Protein AF-0000000078280250 (afdb_homodimer)

Foldseek 3Di:
DLQQLLLCLLVVLCVVVVDDLCRLCVQLVHDSVVSVCSNRRVDPDDDVVLVSSCVSSVHDSVVSVVSSVPDD/DQQQLLLCLLVVLCVVVVHDLVRLCVLLVHDSVVSVCSNRSNDDDDPVVLVSSCVSSVHDSVVSVVSSVVDD

Radius of gyration: 14.87 Å; Cα contacts (8 Å, |Δi|>4): 209; chains: 2; bounding box: 44×23×32 Å

pLDDT: mean 95.57, std 4.49, range [67.44, 98.5]

Secondary structure (DSSP, 8-state):
-HHHHHHHHHHHHHHHTT--HHHHHHHTT--HHHHHHHHTT----BHHHHHHHHHHHT--HHHHHHHHHH--/-HHHHHHHHHHHHHHHTT--HHHHHHHTT--HHHHHHHHTT-S--BHHHHHHHHHHHT--HHHHHHHHHH--

Sequence (144 aa):
MIKKKFGLAVKKYREQLGLSQEKFALSISMDRTYYASVESGKRNISLQNIEKIANGLNISLSQLFETIDTILMIKKKFGLAVKKYREQLGLSQEKFALSISMDRTYYASVESGKRNISLQNIEKIANGLNISLSQLFETIDTIL

Organism: NCBI:txid1796616

Solvent-accessible surface area (backbone atoms only — not comparable to full-atom values): 7462 Å² total; per-residue (Å²): 110,59,38,36,33,43,11,50,36,46,50,51,52,39,48,75,73,65,41,49,69,57,59,45,18,54,71,60,70,37,53,47,70,63,43,49,34,31,39,66,25,74,35,79,49,29,44,68,55,47,48,46,49,28,58,64,65,72,41,58,61,25,56,51,30,44,49,29,77,60,50,128,113,62,35,37,34,45,8,48,37,51,48,51,51,37,51,73,72,68,40,55,59,63,58,44,16,54,76,53,74,35,58,43,70,55,44,51,31,33,39,67,30,72,38,74,50,32,48,66,54,47,47,48,49,25,54,67,64,68,45,49,65,19,55,52,30,43,45,28,74,64,53,129

InterPro domains:
  IPR001387 Cro/C1-type, helix-turn-helix domain [PF01381] (10-64)
  IPR001387 Cro/C1-type, helix-turn-helix domain [PS50943] (10-64)
  IPR001387 Cro/C1-type, helix-turn-helix domain [SM00530] (9-64)
  IPR001387 Cro/C1-type, helix-turn-helix domain [cd00093] (7-64)
  IPR010982 Lambda repressor-like, DNA-binding domain superfamily [G3DSA:1.10.260.40] (1-70)
  IPR010982 Lambda repressor-like, DNA-binding domain superfamily [SSF47413] (4-68)
  IPR050807 Transcriptional regulator/dioxygenase, bacterial-type [PTHR46797] (2-67)

Structure (mmCIF, N/CA/C/O backbone):
data_AF-0000000078280250-model_v1
#
loop_
_entity.id
_entity.type
_entity.pdbx_description
1 polymer 'Transcriptional regulator'
#
loop_
_atom_site.group_PDB
_atom_site.id
_atom_site.type_symbol
_atom_site.label_atom_id
_atom_site.label_alt_id
_atom_site.label_comp_id
_atom_site.label_asym_id
_atom_site.label_entity_id
_atom_site.label_seq_id
_atom_site.pdbx_PDB_ins_code
_atom_site.Cartn_x
_atom_site.Cartn_y
_atom_site.Cartn_z
_atom_site.occupancy
_atom_site.B_iso_or_equiv
_atom_site.auth_seq_id
_atom_site.auth_comp_id
_atom_site.auth_asym_id
_atom_site.auth_atom_id
_atom_site.pdbx_PDB_model_num
ATOM 1 N N . MET A 1 1 ? 3.848 0.295 -12.578 1 89.06 1 MET A N 1
ATOM 2 C CA . MET A 1 1 ? 3.379 -1.068 -12.812 1 89.06 1 MET A CA 1
ATOM 3 C C . MET A 1 1 ? 2.818 -1.676 -11.531 1 89.06 1 MET A C 1
ATOM 5 O O . MET A 1 1 ? 1.708 -2.211 -11.523 1 89.06 1 MET A O 1
ATOM 9 N N . ILE A 1 2 ? 3.322 -1.308 -10.398 1 96.31 2 ILE A N 1
ATOM 10 C CA . ILE A 1 2 ? 2.936 -2.02 -9.18 1 96.31 2 ILE A CA 1
ATOM 11 C C . ILE A 1 2 ? 1.568 -1.53 -8.711 1 96.31 2 ILE A C 1
ATOM 13 O O . ILE A 1 2 ? 0.782 -2.305 -8.164 1 96.31 2 ILE A O 1
ATOM 17 N N . LYS A 1 3 ? 1.554 -0.447 -8.859 1 97.12 3 LYS A N 1
ATOM 18 C CA . LYS A 1 3 ? 0.26 0.083 -8.438 1 97.12 3 LYS A CA 1
ATOM 19 C C . LYS A 1 3 ? -0.884 -0.609 -9.172 1 97.12 3 LYS A C 1
ATOM 21 O O . LYS A 1 3 ? -1.898 -0.957 -8.562 1 97.12 3 LYS A O 1
ATOM 26 N N . LYS A 1 4 ? -0.821 -0.667 -10.422 1 97.31 4 LYS A N 1
ATOM 27 C CA . LYS A 1 4 ? -1.846 -1.326 -11.227 1 97.31 4 LYS A CA 1
ATOM 28 C C . LYS A 1 4 ? -2.035 -2.777 -10.797 1 97.31 4 LYS A C 1
ATOM 30 O O . LYS A 1 4 ? -3.166 -3.258 -10.695 1 97.31 4 LYS A O 1
ATOM 35 N N . LYS A 1 5 ? -0.853 -3.463 -10.633 1 97.62 5 LYS A N 1
ATOM 36 C CA . LYS A 1 5 ? -0.933 -4.852 -10.195 1 97.62 5 LYS A CA 1
ATOM 37 C C . LYS A 1 5 ? -1.651 -4.961 -8.852 1 97.62 5 LYS A C 1
ATOM 39 O O . LYS A 1 5 ? -2.434 -5.887 -8.633 1 97.62 5 LYS A O 1
ATOM 44 N N . PHE A 1 6 ? -1.324 -4.148 -8 1 98.19 6 PHE A N 1
ATOM 45 C CA . PHE A 1 6 ? -1.986 -4.133 -6.699 1 98.19 6 PHE A CA 1
ATOM 46 C C . PHE A 1 6 ? -3.494 -3.99 -6.863 1 98.19 6 PHE A C 1
ATOM 48 O O . PHE A 1 6 ? -4.262 -4.754 -6.273 1 98.19 6 PHE A O 1
ATOM 55 N N . GLY A 1 7 ? -3.725 -2.799 -7.629 1 98.19 7 GLY A N 1
ATOM 56 C CA . GLY A 1 7 ? -5.145 -2.566 -7.844 1 98.19 7 GLY A CA 1
ATOM 57 C C . GLY A 1 7 ? -5.867 -3.777 -8.398 1 98.19 7 GLY A C 1
ATOM 58 O O . GLY A 1 7 ? -6.973 -4.105 -7.961 1 98.19 7 GLY A O 1
ATOM 59 N N . LEU A 1 8 ? -5.145 -4.586 -9.32 1 96.62 8 LEU A N 1
ATOM 60 C CA . LEU A 1 8 ? -5.734 -5.77 -9.938 1 96.62 8 LEU A CA 1
ATOM 61 C C . LEU A 1 8 ? -5.906 -6.891 -8.922 1 96.62 8 LEU A C 1
ATOM 63 O O . LEU A 1 8 ? -6.914 -7.598 -8.938 1 96.62 8 LEU A O 1
ATOM 67 N N . ALA A 1 9 ? -5.066 -6.809 -8.062 1 97.88 9 ALA A N 1
ATOM 68 C CA . ALA A 1 9 ? -5.152 -7.844 -7.039 1 97.88 9 ALA A CA 1
ATOM 69 C C . ALA A 1 9 ? -6.27 -7.543 -6.047 1 97.88 9 ALA A C 1
ATOM 71 O O . ALA A 1 9 ? -7.051 -8.43 -5.691 1 97.88 9 ALA A O 1
ATOM 72 N N . VAL A 1 10 ? -6.176 -6.594 -5.73 1 98.19 10 VAL A N 1
ATOM 73 C CA . VAL A 1 10 ? -7.227 -6.168 -4.812 1 98.19 10 VAL A CA 1
ATOM 74 C C . VAL A 1 10 ? -8.594 -6.398 -5.453 1 98.19 10 VAL A C 1
ATOM 76 O O . VAL A 1 10 ? -9.508 -6.934 -4.812 1 98.19 10 VAL A O 1
ATOM 79 N N . LYS A 1 11 ? -8.758 -5.785 -6.605 1 97.56 11 LYS A N 1
ATOM 80 C CA . LYS A 1 11 ? -10.016 -5.969 -7.328 1 97.56 11 LYS A CA 1
ATOM 81 C C . LYS A 1 11 ? -10.414 -7.441 -7.371 1 97.56 11 LYS A C 1
ATOM 83 O O . LYS A 1 11 ? -11.578 -7.781 -7.129 1 97.56 11 LYS A O 1
ATOM 88 N N . LYS A 1 12 ? -9.328 -8.422 -7.637 1 95.31 12 LYS A N 1
ATOM 89 C CA . LYS A 1 12 ? -9.555 -9.867 -7.695 1 95.31 12 LYS A CA 1
ATOM 90 C C . LYS A 1 12 ? -10.18 -10.375 -6.398 1 95.31 12 LYS A C 1
ATOM 92 O O . LYS A 1 12 ? -11.195 -11.07 -6.426 1 95.31 12 LYS A O 1
ATOM 97 N N . TYR A 1 13 ? -9.594 -9.914 -5.371 1 97.94 13 TYR A N 1
ATOM 98 C CA . TYR A 1 13 ? -10.047 -10.406 -4.078 1 97.94 13 TYR A CA 1
ATOM 99 C C . TYR A 1 13 ? -11.398 -9.789 -3.705 1 97.94 13 TYR A C 1
ATOM 101 O O . TYR A 1 13 ? -12.25 -10.461 -3.115 1 97.94 13 TYR A O 1
ATOM 109 N N . ARG A 1 14 ? -11.461 -8.508 -4.059 1 97.81 14 ARG A N 1
ATOM 110 C CA . ARG A 1 14 ? -12.75 -7.879 -3.783 1 97.81 14 ARG A CA 1
ATOM 111 C C . ARG A 1 14 ? -13.875 -8.586 -4.531 1 97.81 14 ARG A C 1
ATOM 113 O O . ARG A 1 14 ? -14.93 -8.859 -3.957 1 97.81 14 ARG A O 1
ATOM 120 N N . GLU A 1 15 ? -13.617 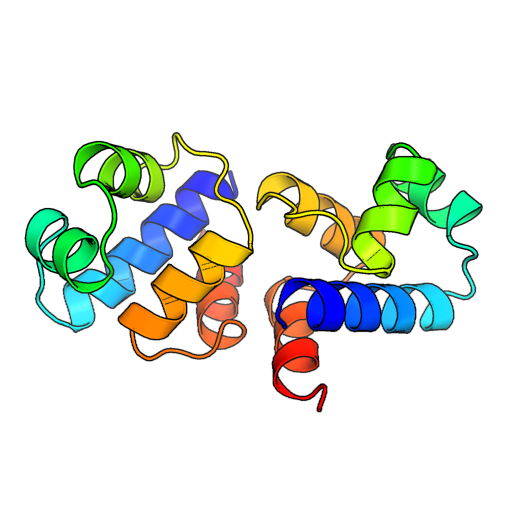-8.898 -5.773 1 96.12 15 GLU A N 1
ATOM 121 C CA . GLU A 1 15 ? -14.625 -9.547 -6.605 1 96.12 15 GLU A CA 1
ATOM 122 C C . GLU A 1 15 ? -14.938 -10.953 -6.098 1 96.12 15 GLU A C 1
ATOM 124 O O . GLU A 1 15 ? -16.078 -11.422 -6.207 1 96.12 15 GLU A O 1
ATOM 129 N N . GLN A 1 16 ? -13.805 -11.672 -5.574 1 94.12 16 GLN A N 1
ATOM 130 C CA . GLN A 1 16 ? -13.992 -13 -5 1 94.12 16 GLN A CA 1
ATOM 131 C C . GLN A 1 16 ? -14.938 -12.953 -3.805 1 94.12 16 GLN A C 1
ATOM 133 O O . GLN A 1 16 ? -15.617 -13.938 -3.502 1 94.12 16 GLN A O 1
ATOM 138 N N . LEU A 1 17 ? -15.117 -11.688 -3.029 1 95.56 17 LEU A N 1
ATOM 139 C CA . LEU A 1 17 ? -16 -11.469 -1.89 1 95.56 17 LEU A CA 1
ATOM 140 C C . LEU A 1 17 ? -17.391 -11.055 -2.355 1 95.56 17 LEU A C 1
ATOM 142 O O . LEU A 1 17 ? -18.312 -10.906 -1.539 1 95.56 17 LEU A O 1
ATOM 146 N N . GLY A 1 18 ? -17.25 -10.914 -3.789 1 90.38 18 GLY A N 1
ATOM 147 C CA . GLY A 1 18 ? -18.516 -10.523 -4.395 1 90.38 18 GLY A CA 1
ATOM 148 C C . GLY A 1 18 ? -18.891 -9.086 -4.102 1 90.38 18 GLY A C 1
ATOM 149 O O . GLY A 1 18 ? -20.078 -8.734 -4.113 1 90.38 18 GLY A O 1
ATOM 150 N N . LEU A 1 19 ? -18.25 -8.109 -3.736 1 97.31 19 LEU A N 1
ATOM 151 C CA . LEU A 1 19 ? -18.516 -6.73 -3.354 1 97.31 19 LEU A CA 1
ATOM 152 C C . LEU A 1 19 ? -18.219 -5.777 -4.504 1 97.31 19 LEU A C 1
ATOM 154 O O . LEU A 1 19 ? -17.25 -5.98 -5.242 1 97.31 19 LEU A O 1
ATOM 158 N N . SER A 1 20 ? -18.703 -5.168 -4.539 1 93.69 20 SER A N 1
ATOM 159 C CA . SER A 1 20 ? -18.391 -4.043 -5.418 1 93.69 20 SER A CA 1
ATOM 160 C C . SER A 1 20 ? -17.297 -3.162 -4.816 1 93.69 20 SER A C 1
ATOM 162 O O . SER A 1 20 ? -16.953 -3.305 -3.641 1 93.69 20 SER A O 1
ATOM 164 N N . GLN A 1 21 ? -16.812 -2.01 -5.676 1 92.62 21 GLN A N 1
ATOM 165 C CA . GLN A 1 21 ? -15.805 -1.102 -5.148 1 92.62 21 GLN A CA 1
ATOM 166 C C . GLN A 1 21 ? -16.375 -0.237 -4.027 1 92.62 21 GLN A C 1
ATOM 168 O O . GLN A 1 21 ? -15.719 -0.031 -3.002 1 92.62 21 GLN A O 1
ATOM 173 N N . GLU A 1 22 ? -17.656 0.153 -4.203 1 95.81 22 GLU A N 1
ATOM 174 C CA . GLU A 1 22 ? -18.328 1.031 -3.26 1 95.81 22 GLU A CA 1
ATOM 175 C C . GLU A 1 22 ? -18.562 0.332 -1.924 1 95.81 22 GLU A C 1
ATOM 177 O O . GLU A 1 22 ? -18.234 0.875 -0.868 1 95.81 22 GLU A O 1
ATOM 182 N N . LYS A 1 23 ? -19.109 -0.934 -1.998 1 91.19 23 LYS A N 1
ATOM 183 C CA . LYS A 1 23 ? -19.422 -1.695 -0.79 1 91.19 23 LYS A CA 1
ATOM 184 C C . LYS A 1 23 ? -18.141 -2.008 -0.005 1 91.19 23 LYS A C 1
ATOM 186 O O . LYS A 1 23 ? -18.141 -1.932 1.226 1 91.19 23 LYS A O 1
ATOM 191 N N . PHE A 1 24 ? -17.203 -2.344 -0.903 1 95.94 24 PHE A N 1
ATOM 192 C CA . PHE A 1 24 ? -15.953 -2.676 -0.238 1 95.94 24 PHE A CA 1
ATOM 193 C C . PHE A 1 24 ? -15.344 -1.441 0.418 1 95.94 24 PHE A C 1
ATOM 195 O O . PHE A 1 24 ? -14.953 -1.484 1.585 1 95.94 24 PHE A O 1
ATOM 202 N N . ALA A 1 25 ? -15.133 -0.339 -0.062 1 96 25 ALA A N 1
ATOM 203 C CA . ALA A 1 25 ? -14.562 0.892 0.48 1 96 25 ALA A CA 1
ATOM 204 C C . ALA A 1 25 ? -15.258 1.289 1.781 1 96 25 ALA A C 1
ATOM 206 O O . ALA A 1 25 ? -14.594 1.652 2.756 1 96 25 ALA A O 1
ATOM 207 N N . LEU A 1 26 ? -16.656 1.135 1.622 1 97.31 26 LEU A N 1
ATOM 208 C CA . LEU A 1 26 ? -17.453 1.468 2.793 1 97.31 26 LEU A CA 1
ATOM 209 C C . LEU A 1 26 ? -17.125 0.548 3.963 1 97.31 26 LEU A C 1
ATOM 211 O O . LEU A 1 26 ? -16.969 1.008 5.098 1 97.31 26 LEU A O 1
ATOM 215 N N . SER A 1 27 ? -16.969 -0.616 3.518 1 90.81 27 SER A N 1
ATOM 216 C CA . SER A 1 27 ? -16.766 -1.62 4.555 1 90.81 27 SER A CA 1
ATOM 217 C C . SER A 1 27 ? -15.438 -1.395 5.281 1 90.81 27 SER A C 1
ATOM 219 O O . SER A 1 27 ? -15.289 -1.781 6.441 1 90.81 27 SER A O 1
ATOM 221 N N . ILE A 1 28 ? -14.656 -0.771 4.797 1 97.06 28 ILE A N 1
ATOM 222 C CA . ILE A 1 28 ? -13.359 -0.561 5.426 1 97.06 28 ILE A CA 1
ATOM 223 C C . ILE A 1 28 ? -13.172 0.923 5.734 1 97.06 28 ILE A C 1
ATOM 225 O O . ILE A 1 28 ? -12.055 1.366 6.016 1 97.06 28 ILE A O 1
ATOM 229 N N . SER A 1 29 ? -14.148 1.532 5.438 1 92.88 29 SER A N 1
ATOM 230 C CA . SER A 1 29 ? -14.188 2.959 5.742 1 92.88 29 SER A CA 1
ATOM 231 C C . SER A 1 29 ? -13.172 3.734 4.91 1 92.88 29 SER A C 1
ATOM 233 O O . SER A 1 29 ? -12.414 4.539 5.449 1 92.88 29 SER A O 1
ATOM 235 N N . MET A 1 30 ? -13.312 3.504 3.758 1 97.94 30 MET A N 1
ATOM 236 C CA . MET A 1 30 ? -12.492 4.223 2.787 1 97.94 30 MET A CA 1
ATOM 237 C C . MET A 1 30 ? -13.359 4.977 1.789 1 97.94 30 MET A C 1
ATOM 239 O O . MET A 1 30 ? -14.438 4.508 1.421 1 97.94 30 MET A O 1
ATOM 243 N N . ASP A 1 31 ? -12.719 5.902 1.466 1 90.94 31 A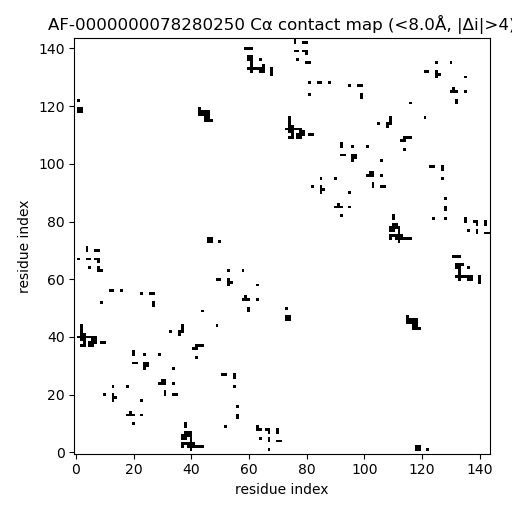SP A N 1
ATOM 244 C CA . ASP A 1 31 ? -13.43 6.66 0.441 1 90.94 31 ASP A CA 1
ATOM 245 C C . ASP A 1 31 ? -13.484 5.891 -0.876 1 90.94 31 ASP A C 1
ATOM 247 O O . ASP A 1 31 ? -12.469 5.367 -1.337 1 90.94 31 ASP A O 1
ATOM 251 N N . ARG A 1 32 ? -14.781 6.074 -1.377 1 96.19 32 ARG A N 1
ATOM 252 C CA . ARG A 1 32 ? -15.023 5.27 -2.572 1 96.19 32 ARG A CA 1
ATOM 253 C C . ARG A 1 32 ? -14.133 5.719 -3.723 1 96.19 32 ARG A C 1
ATOM 255 O O . ARG A 1 32 ? -13.602 4.891 -4.465 1 96.19 32 ARG A O 1
ATOM 262 N N . THR A 1 33 ? -14.031 6.832 -4.309 1 93.25 33 THR A N 1
ATOM 263 C CA . THR A 1 33 ? -13.219 7.344 -5.402 1 93.25 33 THR A CA 1
ATOM 264 C C . THR A 1 33 ? -11.742 7.004 -5.188 1 93.25 33 THR A C 1
ATOM 266 O O . THR A 1 33 ? -11.023 6.695 -6.141 1 93.25 33 THR A O 1
ATOM 269 N N . TYR A 1 34 ? -11.25 7.27 -3.535 1 94.69 34 TYR A N 1
ATOM 270 C CA . TYR A 1 34 ? -9.883 6.859 -3.25 1 94.69 34 TYR A CA 1
ATOM 271 C C . TYR A 1 34 ? -9.68 5.383 -3.566 1 94.69 34 TYR A C 1
ATOM 273 O O . TYR A 1 34 ? -8.727 5.016 -4.262 1 94.69 34 TYR A O 1
ATOM 281 N N . TYR A 1 35 ? -10.688 4.645 -3.223 1 98.38 35 TYR A N 1
ATOM 282 C CA . TYR A 1 35 ? -10.562 3.203 -3.412 1 98.38 35 TYR A CA 1
ATOM 283 C C . TYR A 1 35 ? -10.578 2.844 -4.895 1 98.38 35 TYR A C 1
ATOM 285 O O . TYR A 1 35 ? -9.773 2.029 -5.348 1 98.38 35 TYR A O 1
ATOM 293 N N . ALA A 1 36 ? -11.328 3.348 -5.582 1 97.81 36 ALA A N 1
ATOM 294 C CA . ALA A 1 36 ? -11.383 3.119 -7.023 1 97.81 36 ALA A CA 1
ATOM 295 C C . ALA A 1 36 ? -10.047 3.455 -7.684 1 97.81 36 ALA A C 1
ATOM 297 O O . ALA A 1 36 ? -9.602 2.74 -8.578 1 97.81 36 ALA A O 1
ATOM 298 N N . SER A 1 37 ? -9.562 4.633 -7.398 1 97.81 37 SER A N 1
ATOM 299 C CA . SER A 1 37 ? -8.273 5.039 -7.941 1 97.81 37 SER A CA 1
ATOM 300 C C . SER A 1 37 ? -7.176 4.043 -7.574 1 97.81 37 SER A C 1
ATOM 302 O O . SER A 1 37 ? -6.23 3.846 -8.336 1 97.81 37 SER A O 1
ATOM 304 N N . VAL A 1 38 ? -7.426 3.422 -6.281 1 98.12 38 VAL A N 1
ATOM 305 C CA . VAL A 1 38 ? -6.461 2.398 -5.891 1 98.12 38 VAL A CA 1
ATOM 306 C C . VAL A 1 38 ? -6.57 1.199 -6.832 1 98.12 38 VAL A C 1
ATOM 308 O O . VAL A 1 38 ? -5.566 0.737 -7.379 1 98.12 38 VAL A O 1
ATOM 311 N N . GLU A 1 39 ? -7.559 0.853 -7.133 1 98 39 GLU A N 1
ATOM 312 C CA . GLU A 1 39 ? -7.758 -0.335 -7.957 1 98 39 GLU A CA 1
ATOM 313 C C . GLU A 1 39 ? -7.309 -0.09 -9.391 1 98 39 GLU A C 1
ATOM 315 O O . GLU A 1 39 ? -6.926 -1.026 -10.102 1 98 39 GLU A O 1
ATOM 320 N N . SER A 1 40 ? -7.418 0.989 -9.766 1 96.69 40 SER A N 1
ATOM 321 C CA . SER A 1 40 ? -7.051 1.324 -11.141 1 96.69 40 SER A CA 1
ATOM 322 C C . SER A 1 40 ? -5.562 1.639 -11.25 1 96.69 40 SER A C 1
ATOM 324 O O . SER A 1 40 ? -5.082 2.014 -12.328 1 96.69 40 SER A O 1
ATOM 326 N N . GLY A 1 41 ? -5.223 1.709 -10.156 1 98.12 41 GLY A N 1
ATOM 327 C CA . GLY A 1 41 ? -3.783 1.909 -10.164 1 98.12 41 GLY A CA 1
ATOM 328 C C . GLY A 1 41 ? -3.385 3.371 -10.219 1 98.12 41 GLY A C 1
ATOM 329 O O . GLY A 1 41 ? -2.256 3.697 -10.594 1 98.12 41 GLY A O 1
ATOM 330 N N . LYS A 1 42 ? -3.941 4.223 -9.891 1 97.25 42 LYS A N 1
ATOM 331 C CA . LYS A 1 42 ? -3.691 5.66 -9.977 1 97.25 42 LYS A CA 1
ATOM 332 C C . LYS A 1 42 ? -3.133 6.195 -8.656 1 97.25 42 LYS A C 1
ATOM 334 O O . LYS A 1 42 ? -2.701 7.348 -8.586 1 97.25 42 LYS A O 1
ATOM 339 N N . ARG A 1 43 ? -3.381 5.281 -7.719 1 95.94 43 ARG A N 1
ATOM 340 C CA . ARG A 1 43 ? -2.939 5.746 -6.406 1 95.94 43 ARG A CA 1
ATOM 341 C C . ARG A 1 43 ? -1.698 4.992 -5.945 1 95.94 43 ARG A C 1
ATOM 343 O O . ARG A 1 43 ? -1.602 3.777 -6.129 1 95.94 43 ARG A O 1
ATOM 350 N N . ASN A 1 44 ? -0.801 5.945 -5.336 1 98.06 44 ASN A N 1
ATOM 351 C CA . ASN A 1 44 ? 0.285 5.316 -4.594 1 98.06 44 ASN A CA 1
ATOM 352 C C . ASN A 1 44 ? -0.082 5.121 -3.125 1 98.06 44 ASN A C 1
ATOM 354 O O . ASN A 1 44 ? 0.286 5.93 -2.273 1 98.06 44 ASN A O 1
ATOM 358 N N . ILE A 1 45 ? -0.641 3.885 -2.93 1 97.94 45 ILE A N 1
ATOM 359 C CA . ILE A 1 45 ? -1.299 3.648 -1.649 1 97.94 45 ILE A CA 1
ATOM 360 C C . ILE A 1 45 ? -0.251 3.371 -0.573 1 97.94 45 ILE A C 1
ATOM 362 O O . ILE A 1 45 ? 0.837 2.873 -0.872 1 97.94 45 ILE A O 1
ATOM 366 N N . SER A 1 46 ? -0.572 3.639 0.674 1 98.19 46 SER A N 1
ATOM 367 C CA . SER A 1 46 ? 0.358 3.49 1.789 1 98.19 46 SER A CA 1
ATOM 368 C C . SER A 1 46 ? 0.2 2.131 2.463 1 98.19 46 SER A C 1
ATOM 370 O O . SER A 1 46 ? -0.796 1.438 2.248 1 98.19 46 SER A O 1
ATOM 372 N N . LEU A 1 47 ? 0.941 1.882 3.074 1 98.19 47 LEU A N 1
ATOM 373 C CA . LEU A 1 47 ? 1.002 0.626 3.812 1 98.19 47 LEU A CA 1
ATOM 374 C C . LEU A 1 47 ? -0.235 0.448 4.688 1 98.19 47 LEU A C 1
ATOM 376 O O . LEU A 1 47 ? -0.825 -0.634 4.723 1 98.19 47 LEU A O 1
ATOM 380 N N . GLN A 1 48 ? -0.29 1.469 5.633 1 98.25 48 GLN A N 1
ATOM 381 C CA . GLN A 1 48 ? -1.431 1.328 6.531 1 98.25 48 GLN A CA 1
ATOM 382 C C . GLN A 1 48 ? -2.725 1.12 5.75 1 98.25 48 GLN A C 1
ATOM 384 O O . GLN A 1 48 ? -3.6 0.366 6.176 1 98.25 48 GLN A O 1
ATOM 389 N N . ASN A 1 49 ? -2.9 1.667 4.582 1 98.25 49 ASN A N 1
ATOM 390 C CA . ASN A 1 49 ? -4.102 1.455 3.783 1 98.25 49 ASN A CA 1
ATOM 391 C C . ASN A 1 49 ? -4.094 0.084 3.113 1 98.25 49 ASN A C 1
ATOM 393 O O . ASN A 1 49 ? -5.148 -0.529 2.934 1 98.25 49 ASN A O 1
ATOM 397 N N . ILE A 1 50 ? -2.84 -0.143 2.842 1 97.69 50 ILE A N 1
ATOM 398 C CA . ILE A 1 50 ? -2.713 -1.5 2.324 1 97.69 50 ILE A CA 1
ATOM 399 C C . ILE A 1 50 ? -3.188 -2.5 3.375 1 97.69 50 ILE A C 1
ATOM 401 O O . ILE A 1 50 ? -3.936 -3.432 3.061 1 97.69 50 ILE A O 1
ATOM 405 N N . GLU A 1 51 ? -2.889 -2.398 4.41 1 98 51 GLU A N 1
ATOM 406 C CA . GLU A 1 51 ? -3.322 -3.271 5.496 1 98 51 GLU A CA 1
ATOM 407 C C . GLU A 1 51 ? -4.832 -3.189 5.699 1 98 51 GLU A C 1
ATOM 409 O O . GLU A 1 51 ? -5.492 -4.211 5.902 1 98 51 GLU A O 1
ATOM 414 N N . LYS A 1 52 ? -5.156 -2.162 5.727 1 98.06 52 LYS A N 1
ATOM 415 C CA . LYS A 1 52 ? -6.598 -1.996 5.883 1 98.06 52 LYS A CA 1
ATOM 416 C C . LYS A 1 52 ? -7.359 -2.764 4.805 1 98.06 52 LYS A C 1
ATOM 418 O O . LYS A 1 52 ? -8.336 -3.457 5.102 1 98.06 52 LYS A O 1
ATOM 423 N N . ILE A 1 53 ? -6.859 -2.488 3.684 1 97.88 53 ILE A N 1
ATOM 424 C CA . ILE A 1 53 ? -7.504 -3.172 2.568 1 97.88 53 ILE A CA 1
ATOM 425 C C . ILE A 1 53 ? -7.398 -4.684 2.76 1 97.88 53 ILE A C 1
ATOM 427 O O . ILE A 1 53 ? -8.391 -5.402 2.623 1 97.88 53 ILE A O 1
ATOM 431 N N . ALA A 1 54 ? -6.297 -5.242 2.939 1 98.25 54 ALA A N 1
ATOM 432 C CA . ALA A 1 54 ? -6.098 -6.672 3.15 1 98.25 54 ALA A CA 1
ATOM 433 C C . ALA A 1 54 ? -7.031 -7.203 4.234 1 98.25 54 ALA A C 1
ATOM 435 O O . ALA A 1 54 ? -7.625 -8.273 4.082 1 98.25 54 ALA A O 1
ATOM 436 N N . ASN A 1 55 ? -7.051 -6.355 5.492 1 97.69 55 ASN A N 1
ATOM 437 C CA . ASN A 1 55 ? -7.949 -6.727 6.582 1 97.69 55 ASN A CA 1
ATOM 438 C C . ASN A 1 55 ? -9.398 -6.82 6.105 1 97.69 55 ASN A C 1
ATOM 440 O O . ASN A 1 55 ? -10.117 -7.754 6.473 1 97.69 55 ASN A O 1
ATOM 444 N N . GLY A 1 56 ? -9.648 -5.922 5.219 1 96.94 56 GLY A N 1
ATOM 445 C CA . GLY A 1 56 ? -11.016 -5.926 4.711 1 96.94 56 GLY A CA 1
ATOM 446 C C . GLY A 1 56 ? -11.297 -7.078 3.77 1 96.94 56 GLY A C 1
ATOM 447 O O . GLY A 1 56 ? -12.43 -7.559 3.688 1 96.94 56 GLY A O 1
ATOM 448 N N . LEU A 1 57 ? -10.281 -7.484 3.277 1 97.38 57 LEU A N 1
ATOM 449 C CA . LEU A 1 57 ? -10.438 -8.602 2.352 1 97.38 57 LEU A CA 1
ATOM 450 C C . LEU A 1 57 ? -10.273 -9.938 3.072 1 97.38 57 LEU A C 1
ATOM 452 O O . LEU A 1 57 ? -10.516 -10.992 2.492 1 97.38 57 LEU A O 1
ATOM 456 N N . ASN A 1 58 ? -9.945 -9.812 4.254 1 97.44 58 ASN A N 1
ATOM 457 C CA . ASN A 1 58 ? -9.711 -10.969 5.109 1 97.44 58 ASN A CA 1
ATOM 458 C C . ASN A 1 58 ? -8.609 -11.859 4.555 1 97.44 58 ASN A C 1
ATOM 460 O O . ASN A 1 58 ? -8.766 -13.078 4.484 1 97.44 58 ASN A O 1
ATOM 464 N N . ILE A 1 59 ? -7.648 -10.984 4.141 1 94.81 59 ILE A N 1
ATOM 465 C CA . ILE A 1 59 ? -6.473 -11.727 3.693 1 94.81 59 ILE A CA 1
ATOM 466 C C . ILE A 1 59 ? -5.219 -11.133 4.336 1 94.81 59 ILE A C 1
ATOM 468 O O . ILE A 1 59 ? -5.23 -10 4.812 1 94.81 59 ILE A O 1
ATOM 472 N N . SER A 1 60 ? -4.008 -12.312 4.398 1 95.56 60 SER A N 1
ATOM 473 C CA . SER A 1 60 ? -2.756 -11.797 4.941 1 95.56 60 SER A CA 1
ATOM 474 C C . SER A 1 60 ? -2.031 -10.914 3.93 1 95.56 60 SER A C 1
ATOM 476 O O . SER A 1 60 ? -2.291 -11 2.729 1 95.56 60 SER A O 1
ATOM 478 N N . LEU A 1 61 ? -1.389 -9.875 4.223 1 95.69 61 LEU A N 1
ATOM 479 C CA . LEU A 1 61 ? -0.571 -9.039 3.352 1 95.69 61 LEU A CA 1
ATOM 480 C C . LEU A 1 61 ? 0.255 -9.891 2.398 1 95.69 61 LEU A C 1
ATOM 482 O O . LEU A 1 61 ? 0.388 -9.562 1.217 1 95.69 61 LEU A O 1
ATOM 486 N N . SER A 1 62 ? 0.757 -11.047 3.123 1 96.75 62 SER A N 1
ATOM 487 C CA . SER A 1 62 ? 1.591 -11.914 2.295 1 96.75 62 SER A CA 1
ATOM 488 C C . SER A 1 62 ? 0.787 -12.531 1.156 1 96.75 62 SER A C 1
ATOM 490 O O . SER A 1 62 ? 1.281 -12.648 0.034 1 96.75 62 SER A O 1
ATOM 492 N N . GLN A 1 63 ? -0.43 -12.8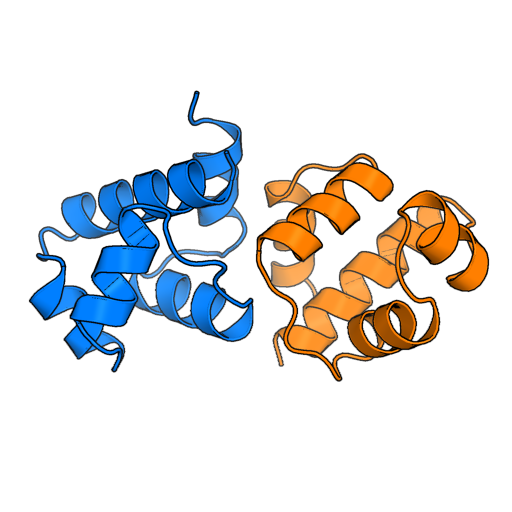52 1.239 1 95.69 63 GLN A N 1
ATOM 493 C CA . GLN A 1 63 ? -1.312 -13.383 0.207 1 95.69 63 GLN A CA 1
ATOM 494 C C . GLN A 1 63 ? -1.591 -12.344 -0.873 1 95.69 63 GLN A C 1
ATOM 496 O O . GLN A 1 63 ? -1.575 -12.656 -2.064 1 95.69 63 GLN A O 1
ATOM 501 N N . LEU A 1 64 ? -1.787 -11.227 -0.257 1 96.88 64 LEU A N 1
ATOM 502 C CA . LEU A 1 64 ? -2.045 -10.148 -1.203 1 96.88 64 LEU A CA 1
ATOM 503 C C . LEU A 1 64 ? -0.851 -9.938 -2.129 1 96.88 64 LEU A C 1
ATOM 505 O O . LEU A 1 64 ? -1.007 -9.898 -3.352 1 96.88 64 LEU A O 1
ATOM 509 N N . PHE A 1 65 ? -0.018 -9.93 -1.852 1 96.94 65 PHE A N 1
ATOM 510 C CA . PHE A 1 65 ? 1.162 -9.617 -2.648 1 96.94 65 PHE A CA 1
ATOM 511 C C . PHE A 1 65 ? 1.631 -10.836 -3.428 1 96.94 65 PHE A C 1
ATOM 513 O O . PHE A 1 65 ? 2.334 -10.711 -4.43 1 96.94 65 PHE A O 1
ATOM 520 N N . GLU A 1 66 ? 1.706 -11.859 -2.773 1 95.62 66 GLU A N 1
ATOM 521 C CA . GLU A 1 66 ? 1.95 -13.031 -3.611 1 95.62 66 GLU A CA 1
ATOM 522 C C . GLU A 1 66 ? 1.176 -12.938 -4.922 1 95.62 66 GLU A C 1
ATOM 524 O O . GLU A 1 66 ? 1.704 -13.273 -5.984 1 95.62 66 GLU A O 1
ATOM 529 N N . THR A 1 67 ? -0.246 -12.602 -4.68 1 96.25 67 THR A N 1
ATOM 530 C CA . THR A 1 67 ? -1.081 -12.422 -5.859 1 96.25 67 THR A CA 1
ATOM 531 C C . THR A 1 67 ? -0.474 -11.383 -6.801 1 96.25 67 THR A C 1
ATOM 533 O O . THR A 1 67 ? -0.465 -11.57 -8.016 1 96.25 67 THR A O 1
ATOM 536 N N . ILE A 1 68 ? -0.048 -10.336 -6.359 1 93.38 68 ILE A N 1
ATOM 537 C CA . ILE A 1 68 ? 0.56 -9.258 -7.121 1 93.38 68 ILE A CA 1
ATOM 538 C C . ILE A 1 68 ? 1.78 -9.773 -7.879 1 93.38 68 ILE A C 1
ATOM 540 O O . ILE A 1 68 ? 2.002 -9.414 -9.039 1 93.38 68 ILE A O 1
ATOM 544 N N . ASP A 1 69 ? 2.762 -10.547 -7.121 1 87.31 69 ASP A N 1
ATOM 545 C CA . ASP A 1 69 ? 3.969 -11.094 -7.738 1 87.31 69 ASP A CA 1
ATOM 546 C C . ASP A 1 69 ? 3.625 -11.953 -8.953 1 87.31 69 ASP A C 1
ATOM 548 O O . ASP A 1 69 ? 4.445 -12.109 -9.859 1 87.31 69 ASP A O 1
ATOM 552 N N . THR A 1 70 ? 2.135 -12.203 -8.992 1 86 70 THR A N 1
ATOM 553 C CA . THR A 1 70 ? 1.753 -13.141 -10.039 1 86 70 THR A CA 1
ATOM 554 C C . THR A 1 70 ? 1.025 -12.422 -11.172 1 86 70 THR A C 1
ATOM 556 O O . THR A 1 70 ? 0.884 -12.961 -12.266 1 86 70 THR A O 1
ATOM 559 N N . ILE A 1 71 ? 0.811 -11.57 -10.797 1 82.38 71 ILE A N 1
ATOM 560 C CA . ILE A 1 71 ? 0.06 -10.828 -11.812 1 82.38 71 ILE A CA 1
ATOM 561 C C . ILE A 1 71 ? 1.014 -10.312 -12.883 1 82.38 71 ILE A C 1
ATOM 563 O O . ILE A 1 71 ? 2.09 -9.797 -12.57 1 82.38 71 ILE A O 1
ATOM 567 N N . LEU A 1 72 ? 0.742 -10.445 -14.062 1 67.44 72 LEU A N 1
ATOM 568 C CA . LEU A 1 72 ? 1.568 -10.102 -15.219 1 67.44 72 LEU A CA 1
ATOM 569 C C . LEU A 1 72 ? 1.444 -8.625 -15.555 1 67.44 72 LE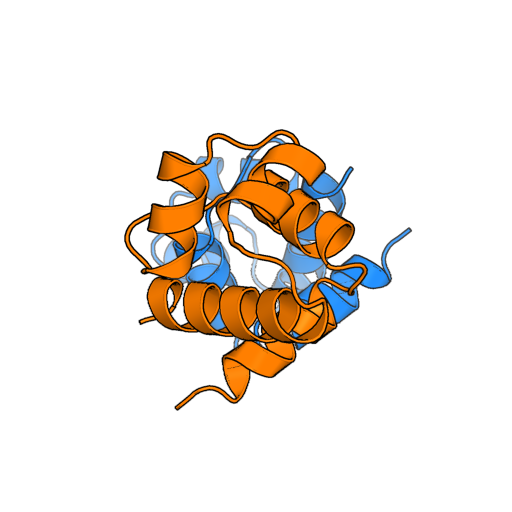U A C 1
ATOM 571 O O . LEU A 1 72 ? 0.381 -8.023 -15.367 1 67.44 72 LEU A O 1
ATOM 575 N N . MET B 1 1 ? 0.992 -0.506 14.273 1 88.38 1 MET B N 1
ATOM 576 C CA . MET B 1 1 ? 1.669 -1.784 14.477 1 88.38 1 MET B CA 1
ATOM 577 C C . MET B 1 1 ? 2.328 -2.262 13.188 1 88.38 1 MET B C 1
ATOM 579 O O . MET B 1 1 ? 3.508 -2.615 13.188 1 88.38 1 MET B O 1
ATOM 583 N N . ILE B 1 2 ? 1.748 -1.769 12.023 1 95.31 2 ILE B N 1
ATOM 584 C CA . ILE B 1 2 ? 2.254 -2.355 10.781 1 95.31 2 ILE B CA 1
ATOM 585 C C . ILE B 1 2 ? 3.514 -1.615 10.344 1 95.31 2 ILE B C 1
ATOM 587 O O . ILE B 1 2 ? 4.43 -2.221 9.781 1 95.31 2 ILE B O 1
ATOM 591 N N . LYS B 1 3 ? 3.49 -0.582 10.57 1 97.81 3 LYS B N 1
ATOM 592 C CA . LYS B 1 3 ? 4.68 0.177 10.195 1 97.81 3 LYS B CA 1
ATOM 593 C C . LYS B 1 3 ? 5.918 -0.358 10.906 1 97.81 3 LYS B C 1
ATOM 595 O O . LYS B 1 3 ? 6.98 -0.503 10.289 1 97.81 3 LYS B O 1
ATOM 600 N N . LYS B 1 4 ? 5.832 -0.445 12.102 1 97.31 4 LYS B N 1
ATOM 601 C CA . LYS B 1 4 ? 6.961 -0.945 12.883 1 97.31 4 LYS B CA 1
ATOM 602 C C . LYS B 1 4 ? 7.363 -2.346 12.438 1 97.31 4 LYS B C 1
ATOM 604 O O . LYS B 1 4 ? 8.555 -2.648 12.32 1 97.31 4 LYS B O 1
ATOM 609 N N . LYS B 1 5 ? 6.273 -3.236 12.281 1 97.12 5 LYS B N 1
ATOM 610 C CA . LYS B 1 5 ? 6.566 -4.582 11.797 1 97.12 5 LYS B CA 1
ATOM 611 C C . LYS B 1 5 ? 7.297 -4.539 10.461 1 97.12 5 LYS B C 1
ATOM 613 O O . LYS B 1 5 ? 8.219 -5.32 10.227 1 97.12 5 LYS B O 1
ATOM 618 N N . PHE B 1 6 ? 6.871 -3.518 9.609 1 97.88 6 PHE B N 1
ATOM 619 C CA . PHE B 1 6 ? 7.52 -3.354 8.312 1 97.88 6 PHE B CA 1
ATOM 620 C C . PHE B 1 6 ? 8.984 -2.973 8.484 1 97.88 6 PHE B C 1
ATOM 622 O O . PHE B 1 6 ? 9.867 -3.584 7.879 1 97.88 6 PHE B O 1
ATOM 629 N N . GLY B 1 7 ? 9.047 -2.051 9.266 1 98.19 7 GLY B N 1
ATOM 630 C CA . GLY B 1 7 ? 10.414 -1.61 9.516 1 98.19 7 GLY B CA 1
ATOM 631 C C . GLY B 1 7 ? 11.305 -2.717 10.039 1 98.19 7 GLY B C 1
ATOM 632 O O . GLY B 1 7 ? 12.453 -2.854 9.602 1 98.19 7 GLY B O 1
ATOM 633 N N . LEU B 1 8 ? 10.805 -3.457 10.914 1 96.69 8 LEU B N 1
ATOM 634 C CA . LEU B 1 8 ? 11.586 -4.539 11.516 1 96.69 8 LEU B CA 1
ATOM 635 C C . LEU B 1 8 ? 11.938 -5.59 10.469 1 96.69 8 LEU B C 1
ATOM 637 O O . LEU B 1 8 ? 13.055 -6.117 10.469 1 96.69 8 LEU B O 1
ATOM 641 N N . ALA B 1 9 ? 11.023 -5.758 9.711 1 97.5 9 ALA B N 1
ATOM 642 C CA . ALA B 1 9 ? 11.289 -6.719 8.648 1 97.5 9 ALA B CA 1
ATOM 643 C C . ALA B 1 9 ? 12.367 -6.207 7.703 1 97.5 9 ALA B C 1
ATOM 645 O O . ALA B 1 9 ? 13.289 -6.949 7.34 1 97.5 9 ALA B O 1
ATOM 646 N N . VAL B 1 10 ? 12.141 -5.121 7.246 1 98.06 10 VAL B N 1
ATOM 647 C CA . VAL B 1 10 ? 13.125 -4.5 6.363 1 98.06 10 VAL B CA 1
ATOM 648 C C . VAL B 1 10 ? 14.5 -4.551 7.012 1 98.06 10 VAL B C 1
ATOM 650 O O . VAL B 1 10 ? 15.492 -4.914 6.367 1 98.06 10 VAL B O 1
ATOM 653 N N . LYS B 1 11 ? 14.531 -4.035 8.289 1 97.12 11 LYS B N 1
ATOM 654 C CA . LYS B 1 11 ? 15.797 -4.055 9.016 1 97.12 11 LYS B CA 1
ATOM 655 C C . LYS B 1 11 ? 16.406 -5.453 9.016 1 97.12 11 LYS B C 1
ATOM 657 O O . LYS B 1 11 ? 17.609 -5.617 8.766 1 97.12 11 LYS B O 1
ATOM 662 N N . LYS B 1 12 ? 15.594 -6.426 9.242 1 96.06 12 LYS B N 1
ATOM 663 C CA . LYS B 1 12 ? 16.062 -7.809 9.266 1 96.06 12 LYS B CA 1
ATOM 664 C C . LYS B 1 12 ? 16.734 -8.18 7.957 1 96.06 12 LYS B C 1
ATOM 666 O O . LYS B 1 12 ? 17.859 -8.703 7.961 1 96.06 12 LYS B O 1
ATOM 671 N N . TYR B 1 13 ? 16.062 -7.879 6.906 1 97.06 13 TYR B N 1
ATOM 672 C CA . TYR B 1 13 ? 16.625 -8.242 5.605 1 97.06 13 TYR B CA 1
ATOM 673 C C . TYR B 1 13 ? 17.844 -7.402 5.281 1 97.06 13 TYR B C 1
ATOM 675 O O . TYR B 1 13 ? 18.812 -7.898 4.691 1 97.06 13 TYR B O 1
ATOM 683 N N . ARG B 1 14 ? 17.734 -6.199 5.559 1 98.12 14 ARG B N 1
ATOM 684 C CA . ARG B 1 14 ? 18.906 -5.363 5.332 1 98.12 14 ARG B CA 1
ATOM 685 C C . ARG B 1 14 ? 20.125 -5.91 6.074 1 98.12 14 ARG B C 1
ATOM 687 O O . ARG B 1 14 ? 21.219 -5.984 5.512 1 98.12 14 ARG B O 1
ATOM 694 N N . GLU B 1 15 ? 19.906 -6.289 7.426 1 95.31 15 GLU B N 1
ATOM 695 C CA . GLU B 1 15 ? 21.016 -6.773 8.242 1 95.31 15 GLU B CA 1
ATOM 696 C C . GLU B 1 15 ? 21.547 -8.102 7.715 1 95.31 15 GLU B C 1
ATOM 698 O O . GLU B 1 15 ? 22.75 -8.367 7.805 1 95.31 15 GLU B O 1
ATOM 703 N N . GLN B 1 16 ? 20.594 -8.82 7.039 1 95.62 16 GLN B N 1
ATOM 704 C CA . GLN B 1 16 ? 21.016 -10.078 6.426 1 95.62 16 GLN B CA 1
ATOM 705 C C . GLN B 1 16 ? 21.938 -9.828 5.234 1 95.62 16 GLN B C 1
ATOM 707 O O . GLN B 1 16 ? 22.781 -10.664 4.91 1 95.62 16 GLN B O 1
ATOM 712 N N . LEU B 1 17 ? 21.766 -8.664 4.664 1 94.38 17 LEU B N 1
ATOM 713 C CA . LEU B 1 17 ? 22.625 -8.297 3.545 1 94.38 17 LEU B CA 1
ATOM 714 C C . LEU B 1 17 ? 23.922 -7.664 4.039 1 94.38 17 LEU B C 1
ATOM 716 O O . LEU B 1 17 ? 24.828 -7.371 3.244 1 94.38 17 LEU B O 1
ATOM 720 N N . GLY B 1 18 ? 23.891 -7.223 5.48 1 96.19 18 GLY B N 1
ATOM 721 C CA . GLY B 1 18 ? 25.078 -6.637 6.078 1 96.19 18 GLY B CA 1
ATOM 722 C C . GLY B 1 18 ? 25.203 -5.145 5.828 1 96.19 18 GLY B C 1
ATOM 723 O O . GLY B 1 18 ? 26.297 -4.59 5.844 1 96.19 18 GLY B O 1
ATOM 724 N N . LEU B 1 19 ? 24.078 -4.969 5.434 1 88.62 19 LEU B N 1
ATOM 725 C CA . LEU B 1 19 ? 24.125 -3.555 5.09 1 88.62 19 LEU B CA 1
ATOM 726 C C . LEU B 1 19 ? 23.672 -2.691 6.258 1 88.62 19 LEU B C 1
ATOM 728 O O . LEU B 1 19 ? 22.75 -3.072 6.992 1 88.62 19 LEU B O 1
ATOM 732 N N . SER B 1 20 ? 24.312 -1.299 6.469 1 96 20 SER B N 1
ATOM 733 C CA . SER B 1 20 ? 23.797 -0.28 7.383 1 96 20 SER B CA 1
ATOM 734 C C . SER B 1 20 ? 22.578 0.417 6.801 1 96 20 SER B C 1
ATOM 736 O O . SER B 1 20 ? 22.25 0.243 5.625 1 96 20 SER B O 1
ATOM 738 N N . 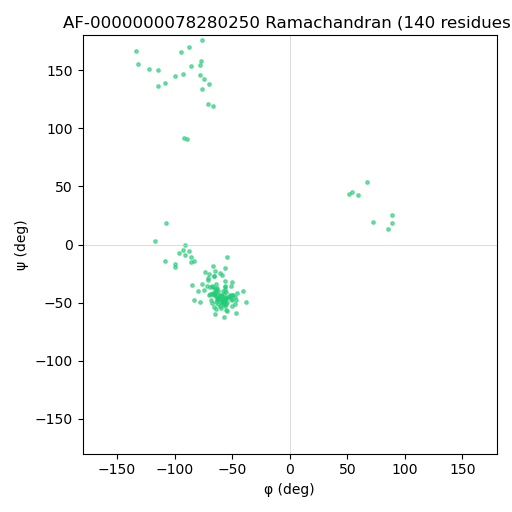GLN B 1 21 ? 22.016 0.805 7.16 1 95.94 21 GLN B N 1
ATOM 739 C CA . GLN B 1 21 ? 20.891 1.585 6.676 1 95.94 21 GLN B CA 1
ATOM 740 C C . GLN B 1 21 ? 21.312 2.557 5.582 1 95.94 21 GLN B C 1
ATOM 742 O O . GLN B 1 21 ? 20.625 2.697 4.566 1 95.94 21 GLN B O 1
ATOM 747 N N . GLU B 1 22 ? 22.375 3.43 6.281 1 96.5 22 GLU B N 1
ATOM 748 C CA . GLU B 1 22 ? 22.891 4.434 5.352 1 96.5 22 GLU B CA 1
ATOM 749 C C . GLU B 1 22 ? 23.234 3.811 4.004 1 96.5 22 GLU B C 1
ATOM 751 O O . GLU B 1 22 ? 22.812 4.301 2.959 1 96.5 22 GLU B O 1
ATOM 756 N N . LYS B 1 23 ? 23.922 2.744 4.039 1 95.81 23 LYS B N 1
ATOM 757 C CA . LYS B 1 23 ? 24.344 2.088 2.805 1 95.81 23 LYS B CA 1
ATOM 758 C C . LYS B 1 23 ? 23.141 1.57 2.018 1 95.81 23 LYS B C 1
ATOM 760 O O . LYS B 1 23 ? 23.109 1.685 0.791 1 95.81 23 LYS B O 1
ATOM 765 N N . PHE B 1 24 ? 22.328 1.08 2.531 1 98.06 24 PHE B N 1
ATOM 766 C CA . PHE B 1 24 ? 21.141 0.568 1.859 1 98.06 24 PHE B CA 1
ATOM 767 C C . PHE B 1 24 ? 20.344 1.704 1.228 1 98.06 24 PHE B C 1
ATOM 769 O O . PHE B 1 24 ? 19.953 1.617 0.064 1 98.06 24 PHE B O 1
ATOM 776 N N . ALA B 1 25 ? 20.031 2.625 2.098 1 98.25 25 ALA B N 1
ATOM 777 C CA . ALA B 1 25 ? 19.266 3.764 1.591 1 98.25 25 ALA B CA 1
ATOM 778 C C . ALA B 1 25 ? 19.891 4.309 0.306 1 98.25 25 ALA B C 1
ATOM 780 O O . ALA B 1 25 ? 19.172 4.57 -0.668 1 98.25 25 ALA B O 1
ATOM 781 N N . LEU B 1 26 ? 21.094 4.551 0.362 1 97.69 26 LEU B N 1
ATOM 782 C CA . LEU B 1 26 ? 21.812 5.027 -0.806 1 97.69 26 LEU B CA 1
ATOM 783 C C . LEU B 1 26 ? 21.641 4.082 -1.987 1 97.69 26 LEU B C 1
ATOM 785 O O . LEU B 1 26 ? 21.406 4.523 -3.115 1 97.69 26 LEU B O 1
ATOM 789 N N . SER B 1 27 ? 21.688 2.787 -1.744 1 91.75 27 SER B N 1
ATOM 790 C CA . SER B 1 27 ? 21.641 1.798 -2.814 1 91.75 27 SER B CA 1
ATOM 791 C C . SER B 1 27 ? 20.281 1.816 -3.529 1 91.75 27 SER B C 1
ATOM 793 O O . SER B 1 27 ? 20.203 1.447 -4.703 1 91.75 27 SER B O 1
ATOM 795 N N . ILE B 1 28 ? 19.453 2.246 -2.631 1 96.75 28 ILE B N 1
ATOM 796 C CA . ILE B 1 28 ? 18.141 2.27 -3.258 1 96.75 28 ILE B CA 1
ATOM 797 C C . ILE B 1 28 ? 17.719 3.713 -3.525 1 96.75 28 ILE B C 1
ATOM 799 O O . ILE B 1 28 ? 16.547 3.986 -3.789 1 96.75 28 ILE B O 1
ATOM 803 N N . SER B 1 29 ? 18.484 4.57 -3.543 1 95.19 29 SER B N 1
ATOM 804 C CA . SER B 1 29 ? 18.281 5.992 -3.807 1 95.19 29 SER B CA 1
ATOM 805 C C . SER B 1 29 ? 17.172 6.566 -2.951 1 95.19 29 SER B C 1
ATOM 807 O O . SER B 1 29 ? 16.281 7.27 -3.459 1 95.19 29 SER B O 1
ATOM 809 N N . MET B 1 30 ? 17.375 6.09 -1.832 1 96.62 30 MET B N 1
ATOM 810 C CA . MET B 1 30 ? 16.438 6.66 -0.86 1 96.62 30 MET B CA 1
ATOM 811 C C . MET B 1 30 ? 17.188 7.504 0.171 1 96.62 30 MET B C 1
ATOM 813 O O . MET B 1 30 ? 18.297 7.172 0.56 1 96.62 30 MET B O 1
ATOM 817 N N . ASP B 1 31 ? 16.25 8.641 0.673 1 91.75 31 ASP B N 1
ATOM 818 C CA . ASP B 1 31 ? 16.812 9.469 1.736 1 91.75 31 ASP B CA 1
ATOM 819 C C . ASP B 1 31 ? 17 8.664 3.02 1 91.75 31 ASP B C 1
ATOM 821 O O . ASP B 1 31 ? 16.094 7.918 3.43 1 91.75 31 ASP B O 1
ATOM 825 N N . ARG B 1 32 ? 18.297 8.656 3.338 1 95.38 32 ARG B N 1
ATOM 826 C CA . ARG B 1 32 ? 18.672 7.867 4.508 1 95.38 32 ARG B CA 1
ATOM 827 C C . ARG B 1 32 ? 17.75 8.164 5.684 1 95.38 32 ARG B C 1
ATOM 829 O O . ARG B 1 32 ? 17.344 7.246 6.402 1 95.38 32 ARG B O 1
ATOM 836 N N . THR B 1 33 ? 17.391 9.375 6.043 1 95.25 33 THR B N 1
ATOM 837 C CA . THR B 1 33 ? 16.531 9.727 7.176 1 95.25 33 THR B CA 1
ATOM 838 C C . THR B 1 33 ? 15.125 9.164 6.984 1 95.25 33 THR B C 1
ATOM 840 O O . THR B 1 33 ? 14.508 8.695 7.941 1 95.25 33 THR B O 1
ATOM 843 N N . TYR B 1 34 ? 14.797 9.281 5.688 1 96.81 34 TYR B N 1
ATOM 844 C CA . TYR B 1 34 ? 13.516 8.672 5.363 1 96.81 34 TYR B CA 1
ATOM 845 C C . TYR B 1 34 ? 13.539 7.172 5.629 1 96.81 34 TYR B C 1
ATOM 847 O O . TYR B 1 34 ? 12.664 6.637 6.312 1 96.81 34 TYR B O 1
ATOM 855 N N . TYR B 1 35 ? 14.492 6.695 5.09 1 97.38 35 TYR B N 1
ATOM 856 C CA . TYR B 1 35 ? 14.641 5.254 5.254 1 97.38 35 TYR B CA 1
ATOM 857 C C . TYR B 1 35 ? 14.672 4.867 6.727 1 97.38 35 TYR B C 1
ATOM 859 O O . TYR B 1 35 ? 14.023 3.904 7.141 1 97.38 35 TYR B O 1
ATOM 867 N N . ALA B 1 36 ? 15.477 5.434 7.465 1 98.12 36 ALA B N 1
ATOM 868 C CA . ALA B 1 36 ? 15.57 5.18 8.898 1 98.12 36 ALA B CA 1
ATOM 869 C C . ALA B 1 36 ? 14.195 5.27 9.562 1 98.12 36 ALA B C 1
ATOM 871 O O . ALA B 1 36 ? 13.867 4.453 10.43 1 98.12 36 ALA B O 1
ATOM 872 N N . SER B 1 37 ? 13.531 6.195 9.195 1 97.75 37 SER B N 1
ATOM 873 C CA . SER B 1 37 ? 12.203 6.395 9.781 1 97.75 37 SER B CA 1
ATOM 874 C C . SER B 1 37 ? 11.25 5.277 9.375 1 97.75 37 SER B C 1
ATOM 876 O O . SER B 1 37 ? 10.352 4.91 10.141 1 97.75 37 SER B O 1
ATOM 878 N N . VAL B 1 38 ? 11.453 4.859 8.188 1 97.81 38 VAL B N 1
ATOM 879 C CA . VAL B 1 38 ? 10.688 3.703 7.75 1 97.81 38 VAL B CA 1
ATOM 880 C C . VAL B 1 38 ? 10.984 2.51 8.656 1 97.81 38 VAL B C 1
ATOM 882 O O . VAL B 1 38 ? 10.07 1.859 9.156 1 97.81 38 VAL B O 1
ATOM 885 N N . GLU B 1 39 ? 12.312 2.271 8.852 1 98.06 39 GLU B N 1
ATOM 886 C CA . GLU B 1 39 ? 12.695 1.11 9.648 1 98.06 39 GLU B CA 1
ATOM 887 C C . GLU B 1 39 ? 12.227 1.253 11.094 1 98.06 39 GLU B C 1
ATOM 889 O O . GLU B 1 39 ? 11.992 0.253 11.773 1 98.06 39 GLU B O 1
ATOM 894 N N . SER B 1 40 ? 12.008 2.352 11.516 1 96.81 40 SER B N 1
ATOM 895 C CA . SER B 1 40 ? 11.617 2.555 12.906 1 96.81 40 SER B CA 1
ATOM 896 C C . SER B 1 40 ? 10.102 2.656 13.039 1 96.81 40 SER B C 1
ATOM 898 O O . SER B 1 40 ? 9.586 2.873 14.141 1 96.81 40 SER B O 1
ATOM 900 N N . GLY B 1 41 ? 9.422 2.697 11.867 1 96.88 41 GLY B N 1
ATOM 901 C CA . GLY B 1 41 ? 7.965 2.662 11.875 1 96.88 41 GLY B CA 1
ATOM 902 C C . GLY B 1 41 ? 7.336 4.039 11.984 1 96.88 41 GLY B C 1
ATOM 903 O O . GLY B 1 41 ? 6.168 4.164 12.352 1 96.88 41 GLY B O 1
ATOM 904 N N . LYS B 1 42 ? 8.141 4.859 11.68 1 97.62 42 LYS B N 1
ATOM 905 C CA . LYS B 1 42 ? 7.629 6.219 11.828 1 97.62 42 LYS B CA 1
ATOM 906 C C . LYS B 1 42 ? 6.988 6.707 10.531 1 97.62 42 LYS B C 1
ATOM 908 O O . LYS B 1 42 ? 6.332 7.754 10.516 1 97.62 42 LYS B O 1
ATOM 913 N N . ARG B 1 43 ? 7.062 6.105 9.461 1 96.38 43 ARG B N 1
ATOM 914 C CA . ARG B 1 43 ? 6.551 6.5 8.148 1 96.38 43 ARG B CA 1
ATOM 915 C C . ARG B 1 43 ? 5.457 5.547 7.68 1 96.38 43 ARG B C 1
ATOM 917 O O . ARG B 1 43 ? 5.57 4.332 7.852 1 96.38 43 ARG B O 1
ATOM 924 N N . ASN B 1 44 ? 4.629 6.113 7.258 1 98 44 ASN B N 1
ATOM 925 C CA . ASN B 1 44 ? 3.66 5.336 6.488 1 98 44 ASN B CA 1
ATOM 926 C C . ASN B 1 44 ? 4.059 5.242 5.02 1 98 44 ASN B C 1
ATOM 928 O O . ASN B 1 44 ? 3.553 5.992 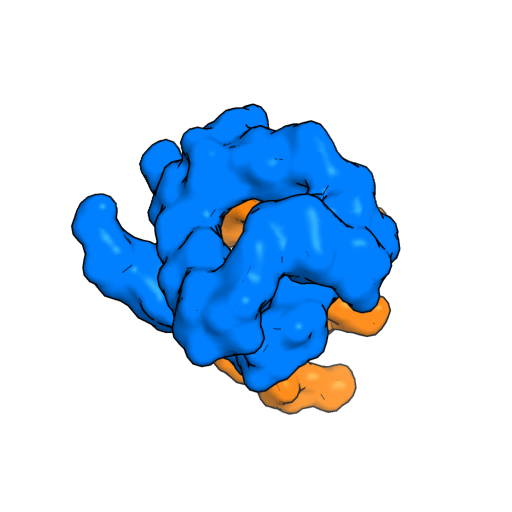4.184 1 98 44 ASN B O 1
ATOM 932 N N . ILE B 1 45 ? 4.762 4.254 4.766 1 98.31 45 ILE B N 1
ATOM 933 C CA . ILE B 1 45 ? 5.465 4.133 3.492 1 98.31 45 ILE B CA 1
ATOM 934 C C . ILE B 1 45 ? 4.488 3.709 2.4 1 98.31 45 ILE B C 1
ATOM 936 O O . ILE B 1 45 ? 3.486 3.043 2.68 1 98.31 45 ILE B O 1
ATOM 940 N N . SER B 1 46 ? 4.723 4.191 1.215 1 98.31 46 SER B N 1
ATOM 941 C CA . SER B 1 46 ? 3.828 3.926 0.094 1 98.31 46 SER B CA 1
ATOM 942 C C . SER B 1 46 ? 4.207 2.633 -0.621 1 98.31 46 SER B C 1
ATOM 944 O O . SER B 1 46 ? 5.312 2.117 -0.44 1 98.31 46 SER B O 1
ATOM 946 N N . LEU B 1 47 ? 3.412 2.186 -1.477 1 98.5 47 LEU B N 1
ATOM 947 C CA . LEU B 1 47 ? 3.557 0.948 -2.236 1 98.5 47 LEU B CA 1
ATOM 948 C C . LEU B 1 47 ? 4.805 0.991 -3.109 1 98.5 47 LEU B C 1
ATOM 950 O O . LEU B 1 47 ? 5.57 0.026 -3.152 1 98.5 47 LEU B O 1
ATOM 954 N N . GLN B 1 48 ? 4.895 2.109 -3.771 1 98.19 48 GLN B N 1
ATOM 955 C CA . GLN B 1 48 ? 6.055 2.205 -4.652 1 98.19 48 GLN B CA 1
ATOM 956 C C . GLN B 1 48 ? 7.355 2.154 -3.854 1 98.19 48 GLN B C 1
ATOM 958 O O . GLN B 1 48 ? 8.344 1.571 -4.305 1 98.19 48 GLN B O 1
ATOM 963 N N . ASN B 1 49 ? 7.309 2.727 -2.795 1 98.12 49 ASN B N 1
ATOM 964 C CA . ASN B 1 49 ? 8.508 2.684 -1.959 1 98.12 49 ASN B CA 1
ATOM 965 C C . ASN B 1 49 ? 8.711 1.3 -1.349 1 98.12 49 ASN B C 1
ATOM 967 O O . ASN B 1 49 ? 9.852 0.866 -1.155 1 98.12 49 ASN B O 1
ATOM 971 N N . ILE B 1 50 ? 7.688 0.793 -1.076 1 98.19 50 ILE B N 1
ATOM 972 C CA . ILE B 1 50 ? 7.785 -0.58 -0.595 1 98.19 50 ILE B CA 1
ATOM 973 C C . ILE B 1 50 ? 8.438 -1.456 -1.663 1 98.19 50 ILE B C 1
ATOM 975 O O . ILE B 1 50 ? 9.336 -2.244 -1.364 1 98.19 50 ILE B O 1
ATOM 979 N N . GLU B 1 51 ? 7.98 -1.308 -2.727 1 97.94 51 GLU B N 1
ATOM 980 C CA . GLU B 1 51 ? 8.562 -2.066 -3.83 1 97.94 51 GLU B CA 1
ATOM 981 C C . GLU B 1 51 ? 10.047 -1.75 -3.998 1 97.94 51 GLU B C 1
ATOM 983 O O . GLU B 1 51 ? 10.859 -2.654 -4.207 1 97.94 51 GLU B O 1
ATOM 988 N N . LYS B 1 52 ? 10.305 -0.565 -4.012 1 98.25 52 LYS B N 1
ATOM 989 C CA . LYS B 1 52 ? 11.703 -0.159 -4.105 1 98.25 52 LYS B CA 1
ATOM 990 C C . LYS B 1 52 ? 12.555 -0.859 -3.049 1 98.25 52 LYS B C 1
ATOM 992 O O . LYS B 1 52 ? 13.641 -1.36 -3.35 1 98.25 52 LYS B O 1
ATOM 997 N N . ILE B 1 53 ? 12.008 -0.818 -1.838 1 98 53 ILE B N 1
ATOM 998 C CA . ILE B 1 53 ? 12.75 -1.428 -0.739 1 98 53 ILE B CA 1
ATOM 999 C C . ILE B 1 53 ? 12.883 -2.93 -0.978 1 98 53 ILE B C 1
ATOM 1001 O O . ILE B 1 53 ? 13.977 -3.488 -0.865 1 98 53 ILE B O 1
ATOM 1005 N N . ALA B 1 54 ? 11.883 -3.514 -1.362 1 98.19 54 ALA B N 1
ATOM 1006 C CA . ALA B 1 54 ? 11.945 -4.953 -1.606 1 98.19 54 ALA B CA 1
ATOM 1007 C C . ALA B 1 54 ? 12.945 -5.277 -2.713 1 98.19 54 ALA B C 1
ATOM 1009 O O . ALA B 1 54 ? 13.734 -6.219 -2.59 1 98.19 54 ALA B O 1
ATOM 1010 N N . ASN B 1 55 ? 12.812 -4.535 -3.703 1 97.19 55 ASN B N 1
ATOM 1011 C CA . ASN B 1 55 ? 13.758 -4.742 -4.793 1 97.19 55 ASN B CA 1
ATOM 1012 C C . ASN B 1 55 ? 15.203 -4.609 -4.316 1 97.19 55 ASN B C 1
ATOM 1014 O O . ASN B 1 55 ? 16.062 -5.41 -4.691 1 97.19 55 ASN B O 1
ATOM 1018 N N . GLY B 1 56 ? 15.43 -3.457 -3.533 1 97.88 56 GLY B N 1
ATOM 1019 C CA . GLY B 1 56 ? 16.766 -3.254 -2.994 1 97.88 56 GLY B CA 1
ATOM 1020 C C . GLY B 1 56 ? 17.234 -4.391 -2.105 1 97.88 56 GLY B C 1
ATOM 1021 O O . GLY B 1 56 ? 18.422 -4.668 -2.02 1 97.88 56 GLY B O 1
ATOM 1022 N N . LEU B 1 57 ? 16.266 -5.152 -1.451 1 96.56 57 LEU B N 1
ATOM 1023 C CA . LEU B 1 57 ? 16.578 -6.254 -0.552 1 96.56 57 LEU B CA 1
ATOM 1024 C C . LEU B 1 57 ? 16.641 -7.574 -1.312 1 96.56 57 LEU B C 1
ATOM 1026 O O . LEU B 1 57 ? 17.062 -8.594 -0.755 1 96.56 57 LEU B O 1
ATOM 1030 N N . ASN B 1 58 ? 16.359 -7.285 -2.619 1 97.31 58 ASN B N 1
ATOM 1031 C CA . ASN B 1 58 ? 16.344 -8.445 -3.508 1 97.31 58 ASN B CA 1
ATOM 1032 C C . ASN B 1 58 ? 15.391 -9.523 -2.992 1 97.31 58 ASN B C 1
ATOM 1034 O O . ASN B 1 58 ? 15.75 -10.703 -2.949 1 97.31 58 ASN B O 1
ATOM 1038 N N . ILE B 1 59 ? 14.211 -9.133 -2.576 1 96.06 59 ILE B N 1
ATOM 1039 C CA . ILE B 1 59 ? 13.164 -10.062 -2.156 1 96.06 59 ILE B CA 1
ATOM 1040 C C . ILE B 1 59 ? 11.836 -9.672 -2.797 1 96.06 59 ILE B C 1
ATOM 1042 O O . ILE B 1 59 ? 11.664 -8.531 -3.24 1 96.06 59 ILE B O 1
ATOM 1046 N N . SER B 1 60 ? 10.969 -10.695 -2.648 1 95.81 60 SER B N 1
ATOM 1047 C CA . SER B 1 60 ? 9.641 -10.391 -3.18 1 95.81 60 SER B CA 1
ATOM 1048 C C . SER B 1 60 ? 8.789 -9.672 -2.146 1 95.81 60 SER B C 1
ATOM 1050 O O . SER B 1 60 ? 9.07 -9.727 -0.948 1 95.81 60 SER B O 1
ATOM 1052 N N . LEU B 1 61 ? 7.922 -8.961 -2.732 1 95.44 61 LEU B N 1
ATOM 1053 C CA . LEU B 1 61 ? 7.004 -8.289 -1.817 1 95.44 61 LEU B CA 1
ATOM 1054 C C . LEU B 1 61 ? 6.309 -9.297 -0.908 1 95.44 61 LEU B C 1
ATOM 1056 O O . LEU B 1 61 ? 6.137 -9.047 0.287 1 95.44 61 LEU B O 1
ATOM 1060 N N . SER B 1 62 ? 5.977 -10.336 -1.421 1 96.81 62 SER B N 1
ATOM 1061 C CA . SER B 1 62 ? 5.301 -11.359 -0.628 1 96.81 62 SER B CA 1
ATOM 1062 C C . SER B 1 62 ? 6.203 -11.883 0.486 1 96.81 62 SER B C 1
ATOM 1064 O O . SER B 1 62 ? 5.746 -12.117 1.605 1 96.81 62 SER B O 1
ATOM 1066 N N . GLN B 1 63 ? 7.301 -12.133 0.171 1 95.38 63 GLN B N 1
ATOM 1067 C CA . GLN B 1 63 ? 8.258 -12.555 1.185 1 95.38 63 GLN B CA 1
ATOM 1068 C C . GLN B 1 63 ? 8.375 -11.523 2.305 1 95.38 63 GLN B C 1
ATOM 1070 O O . GLN B 1 63 ? 8.414 -11.883 3.482 1 95.38 63 GLN B O 1
ATOM 1075 N N . LEU B 1 64 ? 8.57 -10.391 1.891 1 96.69 64 LEU B N 1
ATOM 1076 C CA . LEU B 1 64 ? 8.648 -9.32 2.877 1 96.69 64 LEU B CA 1
ATOM 1077 C C . LEU B 1 64 ? 7.426 -9.328 3.791 1 96.69 64 LEU B C 1
ATOM 1079 O O . LEU B 1 64 ? 7.559 -9.312 5.016 1 96.69 64 LEU B O 1
ATOM 1083 N N . PHE B 1 65 ? 6.402 -9.469 3.211 1 95.75 65 PHE B N 1
ATOM 1084 C CA . PHE B 1 65 ? 5.211 -9.328 4.035 1 95.75 65 PHE B CA 1
ATOM 1085 C C . PHE B 1 65 ? 4.895 -10.633 4.758 1 95.75 65 PHE B C 1
ATOM 1087 O O . PHE B 1 65 ? 4.188 -10.633 5.77 1 95.75 65 PHE B O 1
ATOM 1094 N N . GLU B 1 66 ? 5.461 -11.703 4.398 1 96.5 66 GLU B N 1
ATOM 1095 C CA . GLU B 1 66 ? 5.43 -12.93 5.195 1 96.5 66 GLU B CA 1
ATOM 1096 C C . GLU B 1 66 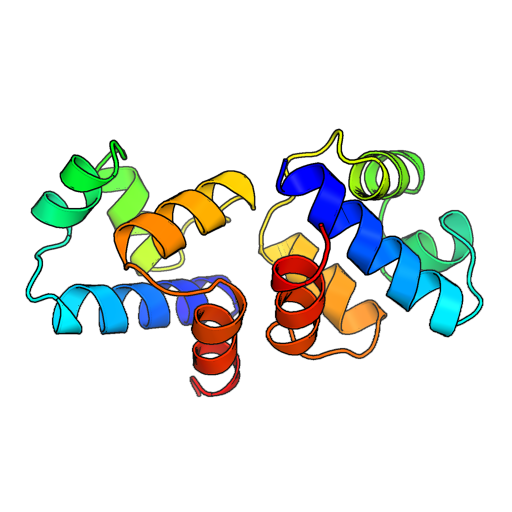? 6.176 -12.75 6.516 1 96.5 66 GLU B C 1
ATOM 1098 O O . GLU B 1 66 ? 5.719 -13.203 7.562 1 96.5 66 GLU B O 1
ATOM 1103 N N . THR B 1 67 ? 7.07 -12.172 6.215 1 95.38 67 THR B N 1
ATOM 1104 C CA . THR B 1 67 ? 7.859 -11.898 7.406 1 95.38 67 THR B CA 1
ATOM 1105 C C . THR B 1 67 ? 7.105 -10.977 8.359 1 95.38 67 THR B C 1
ATOM 1107 O O . THR B 1 67 ? 7.121 -11.18 9.57 1 95.38 67 THR B O 1
ATOM 1110 N N . ILE B 1 68 ? 6.641 -10.188 7.852 1 95.06 68 ILE B N 1
ATOM 1111 C CA . ILE B 1 68 ? 5.898 -9.234 8.664 1 95.06 68 ILE B CA 1
ATOM 1112 C C . ILE B 1 68 ? 4.75 -9.945 9.375 1 95.06 68 ILE B C 1
ATOM 1114 O O . ILE B 1 68 ? 4.477 -9.672 10.547 1 95.06 68 ILE B O 1
ATOM 1118 N N . ASP B 1 69 ? 4.141 -10.625 8.75 1 88.94 69 ASP B N 1
ATOM 1119 C CA . ASP B 1 69 ? 3.027 -11.367 9.336 1 88.94 69 ASP B CA 1
ATOM 1120 C C . ASP B 1 69 ? 3.494 -12.211 10.516 1 88.94 69 ASP B C 1
ATOM 1122 O O . ASP B 1 69 ? 2.711 -12.508 11.422 1 88.94 69 ASP B O 1
ATOM 1126 N N . THR B 1 70 ? 4.754 -12.453 10.539 1 86.44 70 THR B N 1
ATOM 1127 C CA . THR B 1 70 ? 5.293 -13.352 11.562 1 86.44 70 THR B CA 1
ATOM 1128 C C . THR B 1 70 ? 5.898 -12.555 12.711 1 86.44 70 THR B C 1
ATOM 1130 O O . THR B 1 70 ? 6.137 -13.102 13.789 1 86.44 70 THR B O 1
ATOM 1133 N N . ILE B 1 71 ? 6.148 -11.344 12.297 1 81.38 71 ILE B N 1
ATOM 1134 C CA . ILE B 1 71 ? 6.762 -10.531 13.344 1 81.38 71 ILE B CA 1
ATOM 1135 C C . ILE B 1 71 ? 5.73 -10.203 14.414 1 81.38 71 ILE B C 1
ATOM 1137 O O . ILE B 1 71 ? 4.586 -9.859 14.102 1 81.38 71 ILE B O 1
ATOM 1141 N N . LEU B 1 72 ? 6.09 -10.68 15.734 1 67.88 72 LEU B N 1
ATOM 1142 C CA . LEU B 1 72 ? 5.23 -10.508 16.906 1 67.88 72 LEU B CA 1
ATOM 1143 C C . LEU B 1 72 ? 5.094 -9.039 17.266 1 67.88 72 LEU B C 1
ATOM 1145 O O . LEU B 1 72 ? 6.02 -8.25 17.047 1 67.88 72 LEU B O 1
#

Nearest PDB structures (foldseek):
  2b5a-assembly1_A  TM=9.554E-01  e=2.478E-06  [Bacillus] caldolyticus
  3f52-assembly1_E  TM=9.649E-01  e=3.512E-04  Corynebacterium glutamicum
  3f52-assembly1_A  TM=9.111E-01  e=1.827E-04  Corynebacterium glutamicum
  3f51-assembly1_A  TM=9.560E-01  e=8.860E-04  Corynebacterium glutamicum
  5woq-assem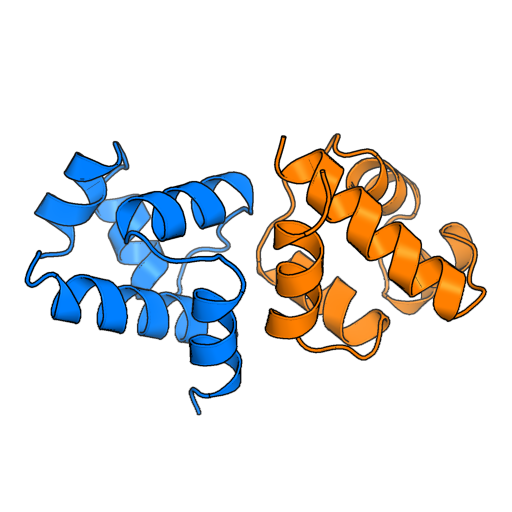bly2_C  TM=9.470E-01  e=2.235E-03  Mycolicibacterium smegmatis MC2 155